Protein AF-A0AAV8SL98-F1 (afdb_monomer)

Sequence (170 aa):
MLESIFRNVILDTLKDGKTIPSEVMVKLIQEGMESSGSSRFLIEGFPRSEDNRKTFEQIVKKEVDMVLLFDCPEEEMIRRVQFSDEGGISEHTDSIKKRINVFKITSAPIIDYYTKKGILHKINVRINEDEDGSIRTSSPSFYLLQGNYEKLTVPVKGHEQYDITIHVVP

Foldseek 3Di:
DVCVVCLVVVVVCVVVVHDRQLLSVLVVVLCVVVVLPFPWKKKKQPDQAPNNVVNNCVPVVDDQQAKEWADEDPVVLLVLVQPDPPDDPDPCNVVSVVVVVSSCVRCVVVQVVVVVVVRYDYDYDDDPCDPVNDDDDHDTMMMRGGDDFAWDWPDPPPCRVPIIIMTGDD

InterPro domains:
  IPR000850 Adenylate kinase/UMP-CMP kinase [PR00094] (41-57)
  IPR000850 Adenylate kinase/UMP-CMP kinase [PR00094] (88-103)
  IPR000850 Adenylate kinase/UMP-CMP kinase [PR00094] (105-119)
  IPR000850 Adenylate kinase/UMP-CMP kinase [PTHR23359] (10-130)
  IPR027417 P-loop containing nucleoside triphosphate hydrolase [G3DSA:3.40.50.300] (3-132)
  IPR027417 P-loop containing nucleoside triphosphate hydrolase [SSF52540] (9-130)

pLDDT: mean 70.41, std 18.68, range [34.28, 97.12]

Radius of gyration: 16.89 Å; Cα contacts (8 Å, |Δi|>4): 214; chains: 1; bounding box: 39×34×47 Å

Structure (mmCIF, N/CA/C/O backbone):
data_AF-A0AAV8SL98-F1
#
_entry.id   AF-A0AAV8SL98-F1
#
loop_
_atom_site.group_PDB
_atom_site.id
_atom_site.type_symbol
_atom_site.label_atom_id
_atom_site.label_alt_id
_atom_site.label_comp_id
_atom_site.label_asym_id
_atom_site.label_entity_id
_atom_site.label_seq_id
_atom_site.pdbx_PDB_ins_code
_atom_site.Cartn_x
_atom_site.Cartn_y
_atom_site.Cartn_z
_atom_site.occupancy
_atom_site.B_iso_or_equiv
_atom_site.auth_seq_id
_atom_site.auth_comp_id
_atom_site.auth_asym_id
_atom_site.auth_atom_id
_atom_site.pdbx_PDB_model_num
ATOM 1 N N . MET A 1 1 ? -1.812 17.166 13.539 1.00 62.28 1 MET A N 1
ATOM 2 C CA . MET A 1 1 ? -1.136 17.273 14.857 1.00 62.28 1 MET A CA 1
ATOM 3 C C . MET A 1 1 ? -0.088 16.167 15.011 1.00 62.28 1 MET A C 1
ATOM 5 O O . MET A 1 1 ? 0.901 16.417 15.690 1.00 62.28 1 MET A O 1
ATOM 9 N N . LEU A 1 2 ? -0.206 15.016 14.323 1.00 63.78 2 LEU A N 1
ATOM 10 C CA . LEU A 1 2 ? 0.870 14.011 14.244 1.00 63.78 2 LEU A CA 1
ATOM 11 C C . LEU A 1 2 ? 1.869 14.259 13.110 1.00 63.78 2 LEU A C 1
ATOM 13 O O . LEU A 1 2 ? 3.035 13.916 13.280 1.00 63.78 2 LEU A O 1
ATOM 17 N N . GLU A 1 3 ? 1.484 14.931 12.020 1.00 62.41 3 GLU A N 1
ATOM 18 C CA . GLU A 1 3 ? 2.450 15.352 10.987 1.00 62.41 3 GLU A CA 1
ATOM 19 C C . GLU A 1 3 ? 3.645 16.110 11.580 1.00 62.41 3 GLU A C 1
ATOM 21 O O . GLU A 1 3 ? 4.789 15.799 11.274 1.00 62.41 3 GLU A O 1
ATOM 26 N N . SER A 1 4 ? 3.398 17.057 12.492 1.00 66.75 4 SER A N 1
ATOM 27 C CA . SER A 1 4 ? 4.456 17.811 13.184 1.00 66.75 4 SER A CA 1
ATOM 28 C C . SER A 1 4 ? 5.301 16.925 14.112 1.00 66.75 4 SER A C 1
ATOM 30 O O . SER A 1 4 ? 6.515 17.101 14.199 1.00 66.75 4 SER A O 1
ATOM 32 N N . ILE A 1 5 ? 4.677 15.935 14.762 1.00 74.81 5 ILE A N 1
ATOM 33 C CA . ILE A 1 5 ? 5.341 14.992 15.678 1.00 74.81 5 ILE A CA 1
ATOM 34 C C . ILE A 1 5 ? 6.270 14.053 14.899 1.00 74.81 5 ILE A C 1
ATOM 36 O O . ILE A 1 5 ? 7.422 13.856 15.282 1.00 74.81 5 ILE A O 1
ATOM 40 N N . PHE A 1 6 ? 5.796 13.501 13.780 1.00 78.38 6 PHE A N 1
ATOM 41 C CA . PHE A 1 6 ? 6.571 12.581 12.953 1.00 78.38 6 PHE A CA 1
ATOM 42 C C . PHE A 1 6 ? 7.477 13.276 11.946 1.00 78.38 6 PHE A C 1
ATOM 44 O O . PHE A 1 6 ? 8.373 12.628 11.412 1.00 78.38 6 PHE A O 1
ATOM 51 N N . ARG A 1 7 ? 7.323 14.587 11.730 1.00 75.56 7 ARG A N 1
ATOM 52 C CA . ARG A 1 7 ? 8.146 15.368 10.801 1.00 75.56 7 ARG A CA 1
ATOM 53 C C . ARG A 1 7 ? 9.636 15.123 10.998 1.00 75.56 7 ARG A C 1
ATOM 55 O O . ARG A 1 7 ? 10.333 14.873 10.025 1.00 75.56 7 ARG A O 1
ATOM 62 N N . ASN A 1 8 ? 10.122 15.179 12.237 1.00 74.12 8 ASN A N 1
ATOM 63 C CA . ASN A 1 8 ? 11.548 14.986 12.507 1.00 74.12 8 ASN A CA 1
ATOM 64 C C . ASN A 1 8 ? 11.978 13.545 12.218 1.00 74.12 8 ASN A C 1
ATOM 66 O O . ASN A 1 8 ? 12.977 13.342 11.544 1.00 74.12 8 ASN A O 1
ATOM 70 N N . VAL A 1 9 ? 11.169 12.555 12.610 1.00 79.50 9 VAL A N 1
ATOM 71 C CA . VAL A 1 9 ? 11.439 11.140 12.310 1.00 79.50 9 VAL A CA 1
ATOM 72 C C . VAL A 1 9 ? 11.513 10.906 10.801 1.00 79.50 9 VAL A C 1
ATOM 74 O O . VAL A 1 9 ? 12.448 10.266 10.330 1.00 79.50 9 VAL A O 1
ATOM 77 N N . ILE A 1 10 ? 10.566 11.450 10.037 1.00 77.50 10 ILE A N 1
ATOM 78 C CA . ILE A 1 10 ? 10.526 11.338 8.575 1.00 77.50 10 ILE A CA 1
ATOM 79 C C . ILE A 1 10 ? 11.764 12.004 7.970 1.00 77.50 10 ILE A C 1
ATOM 81 O O . ILE A 1 10 ? 12.501 11.359 7.231 1.00 77.50 10 ILE A O 1
ATOM 85 N N . LEU A 1 11 ? 12.032 13.265 8.319 1.00 74.25 11 LEU A N 1
ATOM 86 C CA . LEU A 1 11 ? 13.156 14.019 7.763 1.00 74.25 11 LEU A CA 1
ATOM 87 C C . LEU A 1 11 ? 14.511 13.396 8.108 1.00 74.25 11 LEU A C 1
ATOM 89 O O . LEU A 1 11 ? 15.375 13.334 7.240 1.00 74.25 11 LEU A O 1
ATOM 93 N N . ASP A 1 12 ? 14.706 12.923 9.336 1.00 80.25 12 ASP A N 1
ATOM 94 C CA . ASP A 1 12 ? 15.971 12.319 9.762 1.00 80.25 12 ASP A CA 1
ATOM 95 C C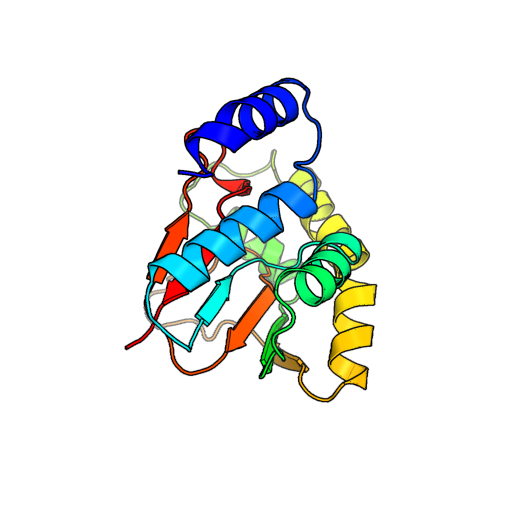 . ASP A 1 12 ? 16.183 10.955 9.096 1.00 80.25 12 ASP A C 1
ATOM 97 O O . ASP A 1 12 ? 17.266 10.667 8.593 1.00 80.25 12 ASP A O 1
ATOM 101 N N . THR A 1 13 ? 15.124 10.151 8.980 1.00 76.38 13 THR A N 1
ATOM 102 C CA . THR A 1 13 ? 15.181 8.868 8.267 1.00 76.38 13 THR A CA 1
ATOM 103 C C . THR A 1 13 ? 15.515 9.068 6.785 1.00 76.38 13 THR A C 1
ATOM 105 O O . THR A 1 13 ? 16.330 8.333 6.230 1.00 76.38 13 THR A O 1
ATOM 108 N N . LEU A 1 14 ? 14.937 10.094 6.153 1.00 74.56 14 LEU A N 1
A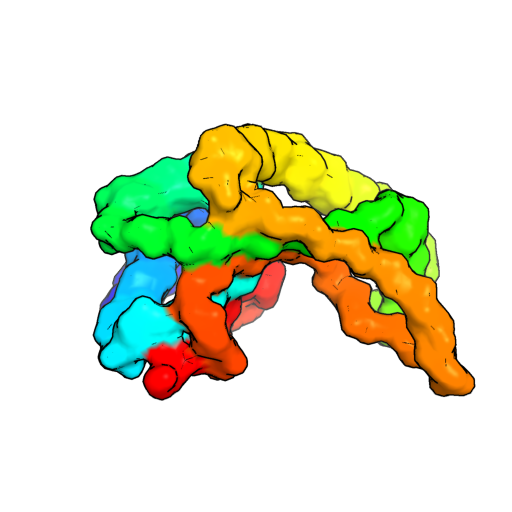TOM 109 C CA . LEU A 1 14 ? 15.188 10.423 4.750 1.00 74.56 14 LEU A CA 1
ATOM 110 C C . LEU A 1 14 ? 16.600 10.974 4.517 1.00 74.56 14 LEU A C 1
ATOM 112 O O . LEU A 1 14 ? 17.244 10.570 3.550 1.00 74.56 14 LEU A O 1
ATOM 116 N N . LYS A 1 15 ? 17.109 11.837 5.409 1.00 73.44 15 LYS A N 1
ATOM 117 C CA . LYS A 1 15 ? 18.505 12.318 5.371 1.00 73.44 15 LYS A CA 1
ATOM 118 C C . LYS A 1 15 ? 19.508 11.174 5.476 1.00 73.44 15 LYS A C 1
ATOM 120 O O . LYS A 1 15 ? 20.510 11.177 4.769 1.00 73.44 15 LYS A O 1
ATOM 125 N N . ASP A 1 16 ? 19.211 10.191 6.319 1.00 76.69 16 ASP A N 1
ATOM 126 C CA . ASP A 1 16 ? 20.058 9.018 6.530 1.00 76.69 16 ASP A CA 1
ATOM 127 C C . ASP A 1 16 ? 19.949 7.976 5.399 1.00 76.69 16 ASP A C 1
ATOM 129 O O . ASP A 1 16 ? 20.589 6.924 5.468 1.00 76.69 16 ASP A O 1
ATOM 133 N N . GLY A 1 17 ? 19.109 8.210 4.381 1.00 71.44 17 GLY A N 1
ATOM 134 C CA . GLY A 1 17 ? 18.831 7.236 3.320 1.00 71.44 17 GLY A CA 1
ATOM 135 C C . GLY A 1 17 ? 18.134 5.966 3.823 1.00 71.44 17 GLY A C 1
ATOM 136 O O . GLY A 1 17 ? 18.178 4.925 3.166 1.00 71.44 17 GLY A O 1
ATOM 137 N N . LYS A 1 18 ? 17.514 6.028 5.005 1.00 74.38 18 LYS A N 1
ATOM 138 C CA . LYS A 1 18 ? 16.788 4.925 5.636 1.00 74.38 18 LYS A CA 1
ATOM 139 C C . LYS A 1 18 ? 15.332 4.909 5.161 1.00 74.38 18 LYS A C 1
ATOM 141 O O . LYS A 1 18 ? 14.812 5.868 4.596 1.00 74.38 18 LYS A O 1
ATOM 146 N N . THR A 1 19 ? 14.656 3.787 5.388 1.00 75.56 19 THR A N 1
ATOM 147 C CA . THR A 1 19 ? 13.226 3.637 5.075 1.00 75.56 19 THR A CA 1
ATOM 148 C C . THR A 1 19 ? 12.374 4.132 6.239 1.00 75.56 19 THR A C 1
ATOM 150 O O . THR A 1 19 ? 12.662 3.796 7.387 1.00 75.56 19 THR A O 1
ATOM 153 N N . ILE A 1 20 ? 11.317 4.899 5.948 1.00 82.25 20 ILE A N 1
ATOM 154 C CA . ILE A 1 20 ? 10.362 5.372 6.961 1.00 82.25 20 ILE A CA 1
ATOM 155 C C . ILE A 1 20 ? 9.719 4.156 7.658 1.00 82.25 20 ILE A C 1
ATOM 157 O O . ILE A 1 20 ? 9.213 3.272 6.959 1.00 82.25 20 ILE A O 1
ATOM 161 N N . PRO A 1 21 ? 9.712 4.086 9.005 1.00 88.19 21 PRO A N 1
ATOM 162 C CA . PRO A 1 21 ? 9.093 2.975 9.724 1.00 88.19 21 PRO A CA 1
ATOM 163 C C . PRO A 1 21 ? 7.604 2.812 9.388 1.00 88.19 21 PRO A C 1
ATOM 165 O O . PRO A 1 21 ? 6.866 3.798 9.324 1.00 88.19 21 PRO A O 1
ATOM 168 N N . SER A 1 22 ? 7.139 1.565 9.248 1.00 88.75 22 SER A N 1
ATOM 169 C CA . SER A 1 22 ? 5.739 1.251 8.912 1.00 88.75 22 SER A CA 1
ATOM 170 C C . SER A 1 22 ? 4.740 1.882 9.879 1.00 88.75 22 SER A C 1
ATOM 172 O O . SER A 1 22 ? 3.721 2.411 9.448 1.00 88.75 22 SER A O 1
ATOM 174 N N . GLU A 1 23 ? 5.045 1.879 11.179 1.00 90.31 23 GLU A N 1
ATOM 175 C CA . GLU A 1 23 ? 4.181 2.462 12.209 1.00 90.31 23 GLU A CA 1
ATOM 176 C C . GLU A 1 23 ? 3.952 3.963 11.995 1.00 90.31 23 GLU A C 1
ATOM 178 O O . GLU A 1 23 ? 2.833 4.440 12.166 1.00 90.31 23 GLU A O 1
ATOM 183 N N . VAL A 1 24 ? 4.988 4.698 11.576 1.00 87.19 24 VAL A N 1
ATOM 184 C CA . VAL A 1 24 ? 4.876 6.130 11.272 1.00 87.19 24 VAL A CA 1
ATOM 185 C C . VAL A 1 24 ? 3.945 6.333 10.079 1.00 87.19 24 VAL A C 1
ATOM 187 O O . VAL A 1 24 ? 2.988 7.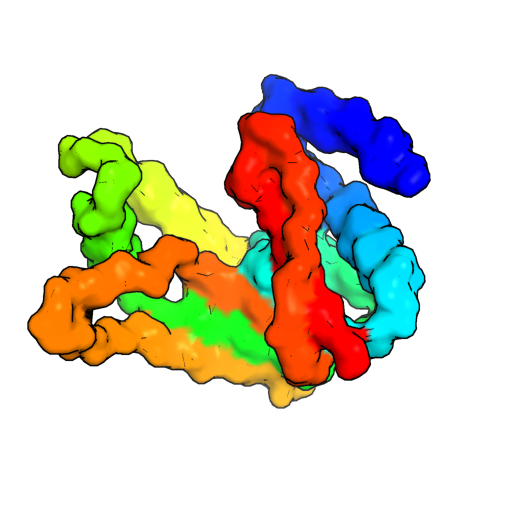095 10.182 1.00 87.19 24 VAL A O 1
ATOM 190 N N . MET A 1 25 ? 4.168 5.603 8.981 1.00 83.12 25 MET A N 1
ATOM 191 C CA . MET A 1 25 ? 3.340 5.707 7.771 1.00 83.12 25 MET A CA 1
ATOM 192 C C . MET A 1 25 ? 1.872 5.365 8.047 1.00 83.12 25 MET A C 1
ATOM 194 O O . MET A 1 25 ? 0.974 6.098 7.645 1.00 83.12 25 MET A O 1
ATOM 198 N N . VAL A 1 26 ? 1.617 4.280 8.780 1.00 89.50 26 VAL A N 1
ATOM 199 C CA . VAL A 1 26 ? 0.256 3.831 9.097 1.00 89.50 26 VAL A CA 1
ATOM 200 C C . VAL A 1 26 ? -0.459 4.799 10.038 1.00 89.50 26 VAL A C 1
ATOM 202 O O . VAL A 1 26 ? -1.644 5.049 9.844 1.00 89.50 26 VAL A O 1
ATOM 205 N N . LYS A 1 27 ? 0.236 5.389 11.018 1.00 88.00 27 LYS A N 1
ATOM 206 C CA . LYS A 1 27 ? -0.359 6.410 11.897 1.00 88.00 27 LYS A CA 1
ATOM 207 C C . LYS A 1 27 ? -0.738 7.683 11.142 1.00 88.00 27 LYS A C 1
ATOM 209 O O . LYS A 1 27 ? -1.769 8.269 11.452 1.00 88.00 27 LYS A O 1
ATOM 214 N N . LEU A 1 28 ? 0.052 8.089 10.146 1.00 84.56 28 LEU A N 1
ATOM 215 C CA . LEU A 1 28 ? -0.308 9.210 9.268 1.00 84.56 28 LEU A CA 1
ATOM 216 C C . LEU A 1 28 ? -1.543 8.881 8.425 1.00 84.56 28 LEU A C 1
ATOM 218 O O . LEU A 1 28 ? -2.448 9.704 8.321 1.00 84.56 28 LEU A O 1
ATOM 222 N N . ILE A 1 29 ? -1.611 7.660 7.881 1.00 85.00 29 ILE A N 1
ATOM 223 C CA . ILE A 1 29 ? -2.804 7.190 7.170 1.00 85.00 29 ILE A CA 1
ATOM 224 C C . ILE A 1 29 ? -4.027 7.219 8.090 1.00 85.00 29 ILE A C 1
ATOM 226 O O . ILE A 1 29 ? -5.065 7.750 7.707 1.00 85.00 29 ILE A O 1
ATOM 230 N N . GLN A 1 30 ? -3.899 6.697 9.310 1.00 87.81 30 GLN A N 1
ATOM 231 C CA . GLN A 1 30 ? -4.975 6.691 10.293 1.00 87.81 30 GLN A CA 1
ATOM 232 C C . GLN A 1 30 ? -5.448 8.112 10.643 1.00 87.81 30 GLN A C 1
ATOM 234 O O . GLN A 1 30 ? -6.652 8.352 10.619 1.00 87.81 30 GLN A O 1
ATOM 239 N N . GLU A 1 31 ? -4.536 9.059 10.907 1.00 85.31 31 GLU A N 1
ATOM 240 C CA . GLU A 1 31 ? -4.898 10.466 11.166 1.00 85.31 31 GLU A CA 1
ATOM 241 C C . GLU A 1 31 ? -5.642 11.070 9.963 1.00 85.31 31 GLU A C 1
ATOM 243 O O . GLU A 1 31 ? -6.661 11.741 10.136 1.00 85.31 31 GLU A O 1
ATOM 248 N N . GLY A 1 32 ? -5.184 10.793 8.736 1.00 81.44 32 GLY A N 1
ATOM 249 C CA . GLY A 1 32 ? -5.861 11.216 7.508 1.00 81.44 32 GLY A CA 1
ATOM 250 C C . GLY A 1 32 ? -7.275 10.640 7.385 1.00 81.44 32 GLY A C 1
ATOM 251 O O . GLY A 1 32 ? -8.217 11.360 7.060 1.00 81.44 32 GLY A O 1
ATOM 252 N N . MET A 1 33 ? -7.451 9.359 7.719 1.00 83.44 33 MET A N 1
ATOM 253 C CA . MET A 1 33 ? -8.766 8.718 7.725 1.00 83.44 33 MET A CA 1
ATOM 254 C C . MET A 1 33 ? -9.695 9.339 8.778 1.00 83.44 33 MET A C 1
ATOM 256 O O . MET A 1 33 ? -10.831 9.690 8.471 1.00 83.44 33 MET A O 1
ATOM 260 N N . GLU A 1 34 ? -9.221 9.506 10.012 1.00 85.00 34 GLU A N 1
ATOM 261 C CA . GLU A 1 34 ? -10.013 10.023 11.136 1.00 85.00 34 GLU A CA 1
ATOM 262 C C . GLU A 1 34 ? -10.388 11.501 10.964 1.00 85.00 34 GLU A C 1
ATOM 264 O O . GLU A 1 34 ? -11.529 11.883 11.224 1.00 85.00 34 GLU A O 1
ATOM 269 N N . SER A 1 35 ? -9.458 12.328 10.480 1.00 82.38 35 SER A N 1
ATOM 270 C CA . SER A 1 35 ? -9.685 13.765 10.267 1.00 82.38 35 SER A CA 1
ATOM 271 C C . SER A 1 35 ? -10.649 14.068 9.122 1.00 82.38 35 SER A C 1
ATOM 273 O O . SER A 1 35 ? -11.281 15.124 9.120 1.00 82.38 35 SER A O 1
ATOM 275 N N . SER A 1 36 ? -10.797 13.144 8.173 1.00 79.12 36 SER A N 1
ATOM 276 C CA . SER A 1 36 ? -11.688 13.320 7.028 1.00 79.12 36 SER A CA 1
ATOM 277 C C . SER A 1 36 ? -13.181 13.280 7.378 1.00 79.12 36 SER A C 1
ATOM 279 O O . SER A 1 36 ? -14.002 13.777 6.611 1.00 79.12 36 SER A O 1
ATOM 281 N N . GLY A 1 37 ? -13.552 12.637 8.492 1.00 77.62 37 GLY A N 1
ATOM 282 C CA . GLY A 1 37 ? -14.950 12.341 8.826 1.00 77.62 37 GLY A CA 1
ATOM 283 C C . GLY A 1 37 ? -15.639 11.326 7.899 1.00 77.62 37 GLY A C 1
ATOM 284 O O . GLY A 1 37 ? -16.810 11.017 8.114 1.00 77.62 37 GLY A O 1
ATOM 285 N N . SER A 1 38 ? -14.940 10.786 6.895 1.00 79.44 38 SER A N 1
ATOM 286 C CA . SER A 1 38 ? -15.477 9.789 5.969 1.00 79.44 38 SER A CA 1
ATOM 287 C C . SER A 1 38 ? -15.351 8.362 6.513 1.00 79.44 38 SER A C 1
ATOM 289 O O . SER A 1 38 ? -14.558 8.048 7.403 1.00 79.44 38 SER A O 1
ATOM 291 N N . SER A 1 39 ? -16.150 7.464 5.943 1.00 78.69 39 SER A N 1
ATOM 292 C CA . SER A 1 39 ? -16.045 6.016 6.139 1.00 78.69 39 SER A CA 1
ATOM 293 C C . SER A 1 39 ? -15.376 5.294 4.963 1.00 78.69 39 SER A C 1
ATOM 295 O O . SER A 1 39 ? -15.160 4.087 5.055 1.00 78.69 39 SER A O 1
ATOM 297 N N . ARG A 1 40 ? -15.045 6.006 3.874 1.00 76.88 40 ARG A N 1
ATOM 298 C CA . ARG A 1 40 ? -14.602 5.442 2.590 1.00 76.88 40 ARG A CA 1
ATOM 299 C C . ARG A 1 40 ? -13.285 6.064 2.145 1.00 76.88 40 ARG A C 1
ATOM 301 O O . ARG A 1 40 ? -13.152 7.287 2.106 1.00 76.88 40 ARG A O 1
ATOM 308 N N . PHE A 1 41 ? -12.329 5.207 1.794 1.00 80.31 41 PHE A N 1
ATOM 309 C CA . PHE A 1 41 ? -10.954 5.597 1.509 1.00 80.31 41 PHE A CA 1
ATOM 310 C C . PHE A 1 41 ? -10.360 4.793 0.359 1.00 80.31 41 PHE A C 1
ATOM 312 O O . PHE A 1 41 ? -10.549 3.582 0.273 1.00 80.31 41 PHE A O 1
ATOM 319 N N . LEU A 1 42 ? -9.572 5.444 -0.487 1.00 79.50 42 LEU A N 1
ATOM 320 C CA . LEU A 1 42 ? -8.639 4.766 -1.381 1.00 79.50 42 LEU A CA 1
ATOM 321 C C . LEU A 1 42 ? -7.219 5.148 -1.002 1.00 79.50 42 LEU A C 1
ATOM 323 O O . LEU A 1 42 ? -6.878 6.320 -1.003 1.00 79.50 42 LEU A O 1
ATOM 327 N N . ILE A 1 43 ? -6.381 4.173 -0.681 1.00 82.81 43 ILE A N 1
ATOM 328 C CA . ILE A 1 43 ? -4.988 4.430 -0.318 1.00 82.81 43 ILE A CA 1
ATOM 329 C C . ILE A 1 43 ? -4.125 3.980 -1.492 1.00 82.81 43 ILE A C 1
ATOM 331 O O . ILE A 1 43 ? -3.957 2.785 -1.744 1.00 82.81 43 ILE A O 1
ATOM 335 N N . GLU A 1 44 ? -3.621 4.952 -2.245 1.00 79.12 44 GLU A N 1
ATOM 336 C CA . GLU A 1 44 ? -2.773 4.728 -3.411 1.00 79.12 44 GLU A CA 1
ATOM 337 C C . GLU A 1 44 ? -1.328 4.448 -2.989 1.00 79.12 44 GLU A C 1
ATOM 339 O O . GLU A 1 44 ? -0.756 5.077 -2.096 1.00 79.12 44 GLU A O 1
ATOM 344 N N . GLY A 1 45 ? -0.717 3.484 -3.670 1.00 76.56 45 GLY A N 1
ATOM 345 C CA . GLY A 1 45 ? 0.668 3.096 -3.482 1.00 76.56 45 GLY A CA 1
ATOM 346 C C . GLY A 1 45 ? 0.945 2.433 -2.136 1.00 76.56 45 GLY A C 1
ATOM 347 O O . GLY A 1 45 ? 2.112 2.363 -1.762 1.00 76.56 45 GLY A O 1
ATOM 348 N N . PHE A 1 46 ? -0.068 1.964 -1.403 1.00 84.38 46 PHE A N 1
ATOM 349 C CA . PHE A 1 46 ? 0.074 1.292 -0.110 1.00 84.38 46 PHE A CA 1
ATOM 350 C C . PHE A 1 46 ? -0.745 -0.011 -0.103 1.00 84.38 46 PHE A C 1
ATOM 352 O O . PHE A 1 46 ? -1.820 -0.036 -0.696 1.00 84.38 46 PHE A O 1
ATOM 359 N N . PRO A 1 47 ? -0.282 -1.096 0.550 1.00 89.19 47 PRO A N 1
ATOM 360 C CA . PRO A 1 47 ? 0.999 -1.241 1.243 1.00 89.19 47 PRO A CA 1
ATOM 361 C C . PRO A 1 47 ? 2.158 -1.505 0.267 1.00 89.19 47 PRO A C 1
ATOM 363 O O . PRO A 1 47 ? 1.962 -2.119 -0.777 1.00 89.19 47 PRO A O 1
ATOM 366 N N . ARG A 1 48 ? 3.382 -1.068 0.614 1.00 83.81 48 ARG A N 1
ATOM 367 C CA . ARG A 1 48 ? 4.595 -1.280 -0.217 1.00 83.81 48 ARG A CA 1
ATOM 368 C C . ARG A 1 48 ? 5.451 -2.469 0.230 1.00 83.81 48 ARG A C 1
ATOM 370 O O . ARG A 1 48 ? 6.395 -2.850 -0.462 1.00 83.81 48 ARG A O 1
ATOM 377 N N . SER A 1 49 ? 5.139 -3.040 1.390 1.00 88.00 49 SER A N 1
ATOM 378 C CA . SER A 1 49 ? 5.812 -4.198 1.980 1.00 88.00 49 SER A CA 1
ATOM 379 C C . SER A 1 49 ? 4.843 -5.013 2.843 1.00 88.00 49 SER A C 1
ATOM 381 O O . SER A 1 49 ? 3.789 -4.527 3.257 1.00 88.00 49 SER A O 1
ATOM 383 N N . GLU A 1 50 ? 5.208 -6.254 3.155 1.00 92.31 50 GLU A N 1
ATOM 384 C CA . GLU A 1 50 ? 4.412 -7.089 4.065 1.00 92.31 50 GLU A CA 1
ATOM 385 C C . GLU A 1 50 ? 4.329 -6.498 5.482 1.00 92.31 50 GLU A C 1
ATOM 387 O O . GLU A 1 50 ? 3.314 -6.645 6.161 1.00 92.31 50 GLU A O 1
ATOM 392 N N . ASP A 1 51 ? 5.371 -5.790 5.921 1.00 92.69 51 ASP A N 1
ATOM 393 C CA . ASP A 1 51 ? 5.371 -5.099 7.211 1.00 92.69 51 ASP A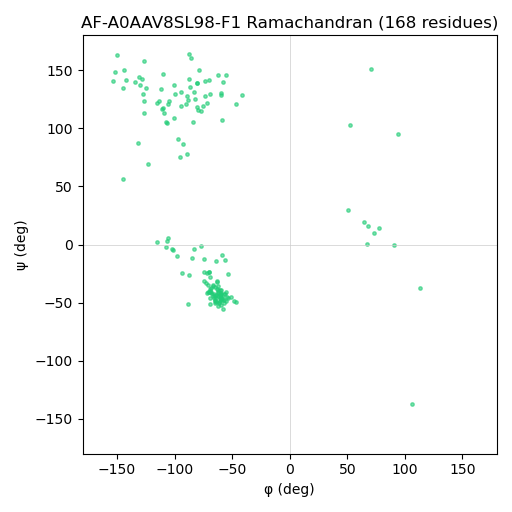 CA 1
ATOM 394 C C . ASP A 1 51 ? 4.342 -3.960 7.223 1.00 92.69 51 ASP A C 1
ATOM 396 O O . ASP A 1 51 ? 3.499 -3.905 8.113 1.00 92.69 51 ASP A O 1
ATOM 400 N N . ASN A 1 52 ? 4.299 -3.141 6.161 1.00 89.38 52 ASN A N 1
ATOM 401 C CA . ASN A 1 52 ? 3.258 -2.123 5.981 1.00 89.38 52 ASN A CA 1
ATOM 402 C C . ASN A 1 52 ? 1.849 -2.728 6.081 1.00 89.38 52 ASN A C 1
ATOM 404 O O . ASN A 1 52 ? 0.997 -2.182 6.780 1.00 89.38 52 ASN A O 1
ATOM 408 N N . ARG A 1 53 ? 1.610 -3.861 5.406 1.00 93.94 53 ARG A N 1
ATOM 409 C CA . ARG A 1 53 ? 0.314 -4.553 5.413 1.00 93.94 53 ARG A CA 1
ATOM 410 C C . ARG A 1 53 ? -0.072 -5.012 6.823 1.00 93.94 53 ARG A C 1
ATOM 412 O O . ARG A 1 53 ? -1.177 -4.720 7.276 1.00 93.94 53 ARG A O 1
ATOM 419 N N . LYS A 1 54 ? 0.836 -5.699 7.526 1.00 95.25 54 LYS A N 1
ATOM 420 C CA . LYS A 1 54 ? 0.610 -6.179 8.901 1.00 95.25 54 LYS A CA 1
ATOM 421 C C . LYS A 1 54 ? 0.342 -5.027 9.861 1.00 95.25 54 LYS A C 1
ATOM 423 O O . LYS A 1 54 ? -0.632 -5.077 10.607 1.00 95.25 54 LYS A O 1
ATOM 428 N N . THR A 1 55 ? 1.180 -3.992 9.827 1.00 95.06 55 THR A N 1
ATOM 429 C CA . THR A 1 55 ? 1.033 -2.821 10.695 1.00 95.06 55 THR A CA 1
ATOM 430 C C . THR A 1 55 ? -0.280 -2.090 10.423 1.00 95.06 55 THR A C 1
ATOM 432 O O . THR A 1 55 ? -0.950 -1.679 11.366 1.00 95.06 55 THR A O 1
ATOM 435 N N . PHE A 1 56 ? -0.689 -1.975 9.156 1.00 93.50 56 PHE A N 1
ATOM 436 C CA . PHE A 1 56 ? -1.968 -1.373 8.786 1.00 93.50 56 PHE A CA 1
ATOM 437 C C . PHE A 1 56 ? -3.151 -2.118 9.401 1.00 93.50 56 PHE A C 1
ATOM 439 O O . PHE A 1 56 ? -3.946 -1.503 10.108 1.00 93.50 56 PHE A O 1
ATOM 446 N N . GLU A 1 57 ? -3.236 -3.439 9.226 1.00 92.62 57 GLU A N 1
ATOM 447 C CA . GLU A 1 57 ? -4.325 -4.229 9.820 1.00 92.62 57 GLU A CA 1
ATOM 448 C C . GLU A 1 57 ? -4.313 -4.175 11.359 1.00 92.62 57 GLU A C 1
ATOM 450 O O . GLU A 1 57 ? -5.370 -4.124 11.986 1.00 92.62 57 GLU A O 1
ATOM 455 N N . GLN A 1 58 ? -3.128 -4.132 11.977 1.00 95.25 58 GLN A N 1
ATOM 456 C CA . GLN A 1 58 ? -2.976 -4.057 13.434 1.00 95.25 58 GLN A CA 1
ATOM 457 C C . GLN A 1 58 ? -3.409 -2.714 14.035 1.00 95.25 58 GLN A C 1
ATOM 459 O O . GLN A 1 58 ? -3.999 -2.701 15.118 1.00 95.25 58 GLN A O 1
ATOM 464 N N . ILE A 1 59 ? -3.081 -1.599 13.377 1.00 92.69 59 ILE A N 1
ATOM 465 C CA . ILE A 1 59 ? -3.340 -0.246 13.888 1.00 92.69 59 ILE A CA 1
ATOM 466 C C . ILE A 1 59 ? -4.728 0.232 13.472 1.00 92.69 59 ILE A C 1
ATOM 468 O O . ILE A 1 59 ? -5.506 0.646 14.328 1.00 92.69 59 ILE A O 1
ATOM 472 N N . VAL A 1 60 ? -5.050 0.146 12.178 1.00 90.19 60 VAL A N 1
ATOM 473 C CA . VAL A 1 60 ? -6.304 0.683 11.632 1.00 90.19 60 VAL A CA 1
ATOM 474 C C . VAL A 1 60 ? -7.492 -0.178 12.052 1.00 90.19 60 VAL A C 1
ATOM 476 O O . VAL A 1 60 ? -8.570 0.360 12.286 1.00 90.19 60 VAL A O 1
ATOM 479 N N . LYS A 1 61 ? -7.301 -1.501 12.192 1.00 90.06 61 LYS A N 1
ATOM 480 C CA . LYS A 1 61 ? -8.323 -2.461 12.657 1.00 90.06 61 LYS A CA 1
ATOM 481 C C . LYS A 1 61 ? -9.667 -2.353 11.921 1.00 90.06 61 LYS A C 1
ATOM 483 O O . LYS A 1 61 ? -10.718 -2.639 12.492 1.00 90.06 61 LYS A O 1
ATOM 488 N N . LYS A 1 62 ? -9.631 -1.940 10.655 1.00 84.88 62 LYS A N 1
ATOM 489 C CA . LYS A 1 62 ? -10.776 -1.934 9.742 1.00 84.88 62 LYS A CA 1
ATOM 490 C C . LYS A 1 62 ? -10.557 -2.992 8.673 1.00 84.88 62 LYS A C 1
ATOM 492 O O . LYS A 1 62 ? -9.420 -3.250 8.274 1.00 84.88 62 LYS A O 1
ATOM 497 N N . GLU A 1 63 ? -11.643 -3.606 8.224 1.00 86.25 63 GLU A N 1
ATOM 498 C CA . GLU A 1 63 ? -11.585 -4.513 7.085 1.00 86.25 63 GLU A CA 1
ATOM 499 C C . GLU A 1 63 ? -11.318 -3.727 5.798 1.00 86.25 63 GLU A C 1
ATOM 501 O O . GLU A 1 63 ? -11.805 -2.611 5.617 1.00 86.25 63 GLU A O 1
ATOM 506 N N . VAL A 1 64 ? -10.498 -4.316 4.930 1.00 88.88 64 VAL A N 1
ATOM 507 C CA . VAL A 1 64 ? -10.236 -3.817 3.580 1.00 88.88 64 VAL A CA 1
ATOM 508 C C . VAL A 1 64 ? -11.270 -4.454 2.663 1.00 88.88 64 VAL A C 1
ATOM 510 O O . VAL A 1 64 ? -11.307 -5.682 2.576 1.00 88.88 64 VAL A O 1
ATOM 513 N N . ASP A 1 65 ? -12.069 -3.636 1.981 1.00 85.88 65 ASP A N 1
ATOM 514 C CA . ASP A 1 65 ? -13.107 -4.130 1.069 1.00 85.88 65 ASP A CA 1
ATOM 515 C C . ASP A 1 65 ? -12.498 -4.711 -0.214 1.00 85.88 65 ASP A C 1
ATOM 517 O O . ASP A 1 65 ? -12.937 -5.750 -0.704 1.00 85.88 65 ASP A O 1
ATOM 521 N N . MET A 1 66 ? -11.485 -4.039 -0.772 1.00 85.12 66 MET A N 1
ATOM 522 C CA . MET A 1 66 ? -10.927 -4.378 -2.076 1.00 85.12 66 MET A CA 1
ATOM 523 C C . MET A 1 66 ? -9.450 -3.982 -2.201 1.00 85.12 66 MET A C 1
ATOM 525 O O . MET A 1 66 ? -8.991 -2.982 -1.652 1.00 85.12 66 MET A O 1
ATOM 529 N N . VAL A 1 67 ? -8.690 -4.755 -2.977 1.00 86.38 67 VAL A N 1
ATOM 530 C CA . VAL A 1 67 ? -7.316 -4.426 -3.379 1.00 86.38 67 VAL A CA 1
ATOM 531 C C . VAL A 1 67 ? -7.215 -4.499 -4.892 1.00 86.38 67 VAL A C 1
ATOM 533 O O . VAL A 1 67 ? -7.485 -5.548 -5.470 1.00 86.38 67 VAL A O 1
ATOM 536 N N . LEU A 1 68 ? -6.791 -3.419 -5.542 1.00 83.75 68 LEU A N 1
ATOM 537 C CA . LEU A 1 68 ? -6.478 -3.433 -6.965 1.00 83.75 68 LEU A CA 1
ATOM 538 C C . LEU A 1 68 ? -4.975 -3.555 -7.184 1.00 83.75 68 LEU A C 1
ATOM 540 O O . LEU A 1 68 ? -4.177 -2.780 -6.649 1.00 83.75 68 LEU A O 1
ATOM 544 N N . LEU A 1 69 ? -4.612 -4.512 -8.031 1.00 83.19 69 LEU A N 1
ATOM 545 C CA . LEU A 1 69 ? -3.278 -4.645 -8.592 1.00 83.19 69 LEU A CA 1
ATOM 546 C C . LEU A 1 69 ? -3.333 -4.290 -10.074 1.00 83.19 69 LEU A C 1
ATOM 548 O O . LEU A 1 69 ? -3.920 -5.029 -10.862 1.00 83.19 69 LEU A O 1
ATOM 552 N N . PHE A 1 70 ? -2.685 -3.195 -10.452 1.00 80.94 70 PHE A N 1
ATOM 553 C CA . PHE A 1 70 ? -2.515 -2.822 -11.851 1.00 80.94 70 PHE A CA 1
ATOM 554 C C . PHE A 1 70 ? -1.307 -3.575 -12.412 1.00 80.94 70 PHE A C 1
ATOM 556 O O . PHE A 1 70 ? -0.162 -3.271 -12.076 1.00 80.94 70 PHE A O 1
ATOM 563 N N . ASP A 1 71 ? -1.580 -4.592 -13.226 1.00 74.00 71 ASP A N 1
ATOM 564 C CA . ASP A 1 71 ? -0.573 -5.456 -13.834 1.00 74.00 71 ASP A CA 1
ATOM 565 C C . ASP A 1 71 ? -0.218 -4.954 -15.237 1.00 74.00 71 ASP A C 1
AT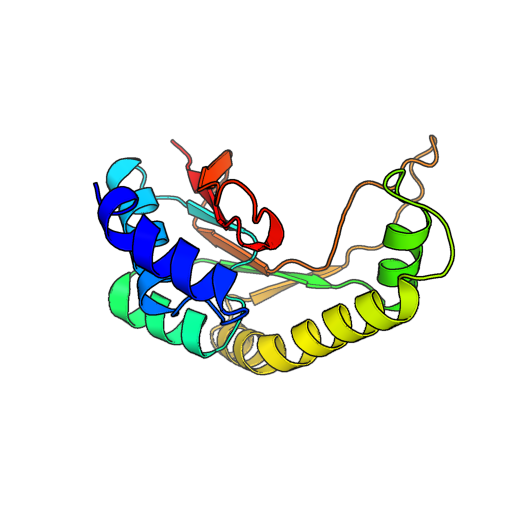OM 567 O O . ASP A 1 71 ? -1.091 -4.644 -16.054 1.00 74.00 71 ASP A O 1
ATOM 571 N N . CYS A 1 72 ? 1.079 -4.848 -15.508 1.00 74.19 72 CYS A N 1
ATOM 572 C CA . CYS A 1 72 ? 1.627 -4.313 -16.748 1.00 74.19 72 CYS A CA 1
ATOM 573 C C . CYS A 1 72 ? 2.914 -5.081 -17.094 1.00 74.19 72 CYS A C 1
ATOM 575 O O . CYS A 1 72 ? 3.742 -5.278 -16.199 1.00 74.19 72 CYS A O 1
ATOM 577 N N . PRO A 1 73 ? 3.115 -5.509 -18.356 1.00 78.81 73 PRO A N 1
ATOM 578 C CA . PRO A 1 73 ? 4.373 -6.120 -18.782 1.00 78.81 73 PRO A CA 1
ATOM 579 C C . PRO A 1 73 ? 5.582 -5.222 -18.490 1.00 78.81 73 PRO A C 1
ATOM 581 O O . PRO A 1 73 ? 5.498 -3.996 -18.562 1.00 78.81 73 PRO A O 1
ATOM 584 N N . GLU A 1 74 ? 6.727 -5.826 -18.167 1.00 77.88 74 GLU A N 1
ATOM 585 C CA . GLU A 1 74 ? 7.939 -5.081 -17.801 1.00 77.88 74 GLU A CA 1
ATOM 586 C C . GLU A 1 74 ? 8.454 -4.210 -18.943 1.00 77.88 74 GLU A C 1
ATOM 588 O O . GLU A 1 74 ? 8.849 -3.066 -18.723 1.00 77.88 74 GLU A O 1
ATOM 593 N N . GLU A 1 75 ? 8.371 -4.722 -20.163 1.00 76.94 75 GLU A N 1
ATOM 594 C CA . GLU A 1 75 ? 8.749 -4.025 -21.385 1.00 76.94 75 GLU A CA 1
ATOM 595 C C . GLU A 1 75 ? 7.918 -2.748 -21.565 1.00 76.94 75 GLU A C 1
ATOM 597 O O . GLU A 1 75 ? 8.463 -1.690 -21.874 1.00 76.94 75 GLU A O 1
ATOM 602 N N . GLU A 1 76 ? 6.615 -2.821 -21.281 1.00 74.62 76 GLU A N 1
ATOM 603 C CA . GLU A 1 76 ? 5.709 -1.673 -21.336 1.00 74.62 76 GLU A CA 1
ATOM 604 C C . GLU A 1 76 ? 6.005 -0.668 -20.220 1.00 74.62 76 GLU A C 1
ATOM 606 O O . GLU A 1 76 ? 6.016 0.537 -20.462 1.00 74.62 76 GLU A O 1
ATOM 611 N N . MET A 1 77 ? 6.305 -1.131 -19.003 1.00 72.75 77 MET A N 1
ATOM 612 C CA . MET A 1 77 ? 6.698 -0.245 -17.901 1.00 72.75 77 MET A CA 1
ATOM 613 C C . MET A 1 77 ? 7.976 0.536 -18.225 1.00 72.75 77 MET A C 1
ATOM 615 O O . MET A 1 77 ? 8.035 1.741 -17.984 1.00 72.75 77 MET A O 1
ATOM 619 N N . ILE A 1 78 ? 8.981 -0.134 -18.796 1.00 73.69 78 ILE A N 1
ATOM 620 C CA . ILE A 1 78 ? 10.232 0.502 -19.226 1.00 73.69 78 ILE A CA 1
ATOM 621 C C . ILE A 1 78 ? 9.951 1.502 -20.350 1.00 73.69 78 ILE A C 1
ATOM 623 O O . ILE A 1 78 ? 10.410 2.642 -20.271 1.00 73.69 78 ILE A O 1
ATOM 627 N N . ARG A 1 79 ? 9.153 1.107 -21.351 1.00 71.81 79 ARG A N 1
ATOM 628 C CA . ARG A 1 79 ? 8.746 1.975 -22.462 1.00 71.81 79 ARG A CA 1
ATOM 629 C C . ARG A 1 79 ? 8.086 3.258 -21.945 1.00 71.81 79 ARG A C 1
ATOM 631 O O . ARG A 1 79 ? 8.502 4.342 -22.329 1.00 71.81 79 ARG A O 1
ATOM 638 N N . ARG A 1 80 ? 7.124 3.168 -21.020 1.00 69.06 80 ARG A N 1
ATOM 639 C CA . ARG A 1 80 ? 6.419 4.346 -20.468 1.00 69.06 80 ARG A CA 1
ATOM 640 C C . ARG A 1 80 ? 7.359 5.379 -19.854 1.00 69.06 80 ARG A C 1
ATOM 642 O O . ARG A 1 80 ? 7.179 6.565 -20.091 1.00 69.06 80 ARG A O 1
ATOM 649 N N . VAL A 1 81 ? 8.362 4.936 -19.098 1.00 66.88 81 VAL A N 1
ATOM 650 C CA . VAL A 1 81 ? 9.326 5.850 -18.462 1.00 66.88 81 VAL A CA 1
ATOM 651 C C . VAL A 1 81 ? 10.313 6.428 -19.480 1.00 66.88 81 VAL A C 1
ATOM 653 O O . VAL A 1 81 ? 10.751 7.561 -19.336 1.00 66.88 81 VAL A O 1
ATOM 656 N N . GLN A 1 82 ? 10.654 5.680 -20.532 1.00 64.19 82 GLN A N 1
ATOM 657 C CA . GLN A 1 82 ? 11.524 6.180 -21.603 1.00 64.19 82 GLN A CA 1
ATOM 658 C C . GLN A 1 82 ? 10.866 7.269 -22.463 1.00 64.19 82 GLN A C 1
ATOM 660 O O . GLN A 1 82 ? 11.580 8.096 -23.025 1.00 64.19 82 GLN A O 1
ATOM 665 N N . PHE A 1 83 ? 9.534 7.252 -22.582 1.00 60.09 83 PHE A N 1
ATOM 666 C CA . PHE A 1 83 ? 8.759 8.174 -23.420 1.00 60.09 83 PHE A CA 1
ATOM 667 C C . PHE A 1 83 ? 7.991 9.248 -22.631 1.00 60.09 83 PHE A C 1
ATOM 669 O O . PHE A 1 83 ? 7.273 10.035 -23.239 1.00 60.09 83 PHE A O 1
ATOM 676 N N . SER A 1 84 ? 8.118 9.305 -21.302 1.00 58.41 84 SER A N 1
ATOM 677 C CA . SER A 1 84 ? 7.567 10.414 -20.519 1.00 58.41 84 SER A CA 1
ATOM 678 C C . SER A 1 84 ? 8.406 11.683 -20.701 1.00 58.41 84 SER A C 1
ATOM 680 O O . SER A 1 84 ? 9.633 11.606 -20.690 1.00 58.41 84 SER A O 1
ATOM 682 N N . ASP A 1 85 ? 7.754 12.848 -20.795 1.00 50.44 85 ASP A N 1
ATOM 683 C CA . ASP A 1 85 ? 8.384 14.173 -20.984 1.00 50.44 85 ASP A CA 1
ATOM 684 C C . ASP A 1 85 ? 9.382 14.574 -19.871 1.00 50.44 85 ASP A C 1
ATOM 686 O O . ASP A 1 85 ? 10.130 15.546 -19.999 1.00 50.44 85 ASP A O 1
ATOM 690 N N . GLU A 1 86 ? 9.447 13.806 -18.782 1.00 50.06 86 GLU A N 1
ATOM 691 C CA . GLU A 1 86 ? 10.410 13.955 -17.695 1.00 50.06 86 GLU A CA 1
ATOM 692 C C . GLU A 1 86 ? 11.690 13.135 -17.956 1.00 50.06 86 GLU A C 1
ATOM 694 O O . GLU A 1 86 ? 11.920 12.086 -17.363 1.00 50.06 86 GLU A O 1
ATOM 699 N N . GLY A 1 87 ? 12.563 13.658 -18.824 1.00 43.44 87 GLY A N 1
ATOM 700 C CA . GLY A 1 87 ? 14.005 13.390 -18.756 1.00 43.44 87 GLY A CA 1
ATOM 701 C C . GLY A 1 87 ? 14.561 12.245 -19.614 1.00 43.44 87 GLY A C 1
ATOM 702 O O . GLY A 1 87 ? 14.686 11.111 -19.170 1.00 43.44 87 GLY A O 1
ATOM 703 N N . GLY A 1 88 ? 15.054 12.615 -20.800 1.00 47.09 88 GLY A N 1
ATOM 704 C CA . GLY A 1 88 ? 16.382 12.225 -21.296 1.00 47.09 88 GLY A CA 1
ATOM 705 C C . GLY A 1 88 ? 16.763 10.737 -21.290 1.00 47.09 88 GLY A C 1
ATOM 706 O O . GLY A 1 88 ? 17.218 10.175 -20.299 1.00 47.09 88 GLY A O 1
ATOM 707 N N . ILE A 1 89 ? 16.703 10.151 -22.481 1.00 52.81 89 ILE A N 1
ATOM 708 C CA . ILE A 1 89 ? 17.143 8.808 -22.875 1.00 52.81 89 ILE A CA 1
ATOM 709 C C . ILE A 1 89 ? 18.505 8.395 -22.257 1.00 52.81 89 ILE A C 1
ATOM 711 O O . ILE A 1 89 ? 19.518 9.064 -22.449 1.00 52.81 89 ILE A O 1
ATOM 715 N N . SER A 1 90 ? 18.511 7.202 -21.638 1.00 50.34 90 SER A N 1
ATOM 716 C CA . SER A 1 90 ? 19.615 6.228 -21.432 1.00 50.34 90 SER A CA 1
ATOM 717 C C . SER A 1 90 ? 20.155 5.956 -20.015 1.00 50.34 90 SER A C 1
ATOM 719 O O . SER A 1 90 ? 20.379 4.782 -19.720 1.00 50.34 90 SER A O 1
ATOM 721 N N . GLU A 1 91 ? 20.277 6.919 -19.092 1.00 50.66 91 GLU A N 1
ATOM 722 C CA . GLU A 1 91 ? 20.926 6.650 -17.780 1.00 50.66 91 GLU A CA 1
ATOM 723 C C . GLU A 1 91 ? 20.011 6.022 -16.705 1.00 50.66 91 GLU A C 1
ATOM 725 O O . GLU A 1 91 ? 20.456 5.658 -15.616 1.00 50.66 91 GLU A O 1
ATOM 730 N N . HIS A 1 92 ? 18.719 5.843 -16.995 1.00 59.41 92 HIS A N 1
ATOM 731 C CA . HIS A 1 92 ? 17.725 5.422 -15.998 1.00 59.41 92 HIS A CA 1
ATOM 732 C C . HIS A 1 92 ? 17.222 3.978 -16.148 1.00 59.41 92 HIS A C 1
ATOM 734 O O . HIS A 1 92 ? 16.462 3.500 -15.310 1.00 59.41 92 HIS A O 1
ATOM 740 N N . THR A 1 93 ? 17.657 3.226 -17.165 1.00 67.38 93 THR A N 1
ATOM 741 C CA . THR A 1 93 ? 17.103 1.879 -17.418 1.00 67.38 93 THR A CA 1
ATOM 742 C C . THR A 1 93 ? 17.395 0.901 -16.275 1.00 67.38 93 THR A C 1
ATOM 744 O O . THR A 1 93 ? 16.502 0.171 -15.840 1.00 67.38 93 THR A O 1
ATOM 747 N N . ASP A 1 94 ? 18.617 0.905 -15.740 1.00 73.88 94 ASP A N 1
ATOM 748 C CA . ASP A 1 94 ? 19.001 -0.011 -14.660 1.00 73.88 94 ASP A CA 1
ATOM 749 C C . ASP A 1 94 ? 18.332 0.345 -13.328 1.00 73.88 94 ASP A C 1
ATOM 751 O O . ASP A 1 94 ? 17.934 -0.543 -12.568 1.00 73.88 94 ASP A O 1
ATOM 755 N N . SER A 1 95 ? 18.130 1.638 -13.053 1.00 70.94 95 SER A N 1
ATOM 756 C CA . SER A 1 95 ? 17.407 2.082 -11.859 1.00 70.94 95 SER A CA 1
ATOM 757 C C . SER A 1 95 ? 15.914 1.747 -11.946 1.00 70.94 95 SER A C 1
ATOM 759 O O . SER A 1 95 ? 15.341 1.291 -10.955 1.00 70.94 95 SER A O 1
ATOM 761 N N . ILE A 1 96 ? 15.294 1.867 -13.126 1.00 70.94 96 ILE A N 1
ATOM 762 C CA . ILE A 1 96 ? 13.901 1.460 -13.377 1.00 70.94 96 ILE A CA 1
ATOM 763 C C . ILE A 1 96 ? 13.738 -0.050 -13.198 1.00 70.94 96 ILE A C 1
ATOM 765 O O . ILE A 1 96 ? 12.875 -0.481 -12.435 1.00 70.94 96 ILE A O 1
ATOM 769 N N . LYS A 1 97 ? 14.600 -0.862 -13.821 1.00 78.88 97 LYS A N 1
ATOM 770 C CA . LYS A 1 97 ? 14.589 -2.325 -13.648 1.00 78.88 97 LYS A CA 1
ATOM 771 C C . LYS A 1 97 ? 14.741 -2.717 -12.183 1.00 78.88 97 LYS A C 1
ATOM 773 O O . LYS A 1 97 ? 14.011 -3.575 -11.688 1.00 78.88 97 LYS A O 1
ATOM 778 N N . LYS A 1 98 ? 15.636 -2.045 -11.450 1.00 80.12 98 LYS A N 1
ATOM 779 C CA . LYS A 1 98 ? 15.796 -2.255 -10.007 1.00 80.12 98 LYS A CA 1
ATOM 780 C C . LYS A 1 98 ? 14.511 -1.930 -9.245 1.00 80.12 98 LYS A C 1
ATOM 782 O O . LYS A 1 98 ? 14.118 -2.719 -8.392 1.00 80.12 98 LYS A O 1
ATOM 787 N N . ARG A 1 99 ? 13.831 -0.821 -9.560 1.00 75.62 99 ARG A N 1
ATOM 788 C CA . ARG A 1 99 ? 12.539 -0.457 -8.946 1.00 75.62 99 ARG A CA 1
ATOM 789 C C . ARG A 1 99 ? 11.448 -1.485 -9.249 1.00 75.62 99 ARG A C 1
ATOM 791 O O . ARG A 1 99 ? 10.754 -1.898 -8.324 1.00 75.62 99 ARG A O 1
ATOM 798 N N . ILE A 1 100 ? 11.340 -1.941 -10.497 1.00 78.75 100 ILE A N 1
ATOM 799 C CA . ILE A 1 100 ? 10.390 -2.988 -10.909 1.00 78.75 100 ILE A CA 1
ATOM 800 C C . ILE A 1 100 ? 10.665 -4.285 -10.142 1.00 78.75 100 ILE A C 1
ATOM 802 O O . ILE A 1 100 ? 9.744 -4.893 -9.600 1.00 78.75 100 ILE A O 1
ATOM 806 N N . ASN A 1 101 ? 11.931 -4.693 -10.040 1.00 83.75 101 ASN A N 1
ATOM 807 C CA . ASN A 1 101 ? 12.305 -5.899 -9.309 1.00 83.75 101 ASN A CA 1
ATOM 808 C C . ASN A 1 101 ? 12.005 -5.785 -7.806 1.00 83.75 101 ASN A C 1
ATOM 810 O O . ASN A 1 101 ? 11.438 -6.706 -7.222 1.00 83.75 101 ASN A O 1
ATOM 814 N N . VAL A 1 102 ? 12.329 -4.645 -7.184 1.00 83.25 102 VAL A N 1
ATOM 815 C CA . VAL A 1 102 ? 11.986 -4.380 -5.778 1.00 83.25 102 VAL A CA 1
ATOM 816 C C . VAL A 1 102 ? 10.478 -4.492 -5.577 1.00 83.25 102 VAL A C 1
ATOM 818 O O . VAL A 1 102 ? 10.059 -5.225 -4.689 1.00 83.25 102 VAL A O 1
ATOM 821 N N . PHE A 1 103 ? 9.673 -3.859 -6.436 1.00 82.19 103 PHE A N 1
ATOM 822 C CA . PHE A 1 103 ? 8.216 -3.968 -6.388 1.00 82.19 103 PHE A CA 1
ATOM 823 C C . PHE A 1 103 ? 7.750 -5.425 -6.488 1.00 82.19 103 PHE A C 1
ATOM 825 O O . PHE A 1 103 ? 6.994 -5.874 -5.630 1.00 82.19 103 PHE A O 1
ATOM 832 N N . LYS A 1 104 ? 8.229 -6.193 -7.477 1.00 84.19 104 LYS A N 1
ATOM 833 C CA . LYS A 1 104 ? 7.870 -7.614 -7.647 1.00 84.19 104 LYS A CA 1
ATOM 834 C C . LYS A 1 104 ? 8.150 -8.424 -6.377 1.00 84.19 104 LYS A C 1
ATOM 836 O O . LYS A 1 104 ? 7.296 -9.192 -5.939 1.00 84.19 104 LYS A O 1
ATOM 841 N N . ILE A 1 105 ? 9.318 -8.218 -5.766 1.00 86.94 105 ILE A N 1
ATOM 842 C CA . ILE A 1 105 ? 9.744 -8.935 -4.558 1.00 86.94 105 ILE A CA 1
ATOM 843 C C . ILE A 1 105 ? 8.906 -8.530 -3.343 1.00 86.94 105 ILE A C 1
ATOM 845 O O . ILE A 1 105 ? 8.384 -9.399 -2.645 1.00 86.94 105 ILE A O 1
ATOM 849 N N . THR A 1 106 ? 8.769 -7.230 -3.067 1.00 83.38 106 THR A N 1
ATOM 850 C CA . THR A 1 106 ? 8.092 -6.757 -1.848 1.00 83.38 106 THR A CA 1
ATOM 851 C C . THR A 1 106 ? 6.586 -6.971 -1.895 1.00 83.38 106 THR A C 1
ATOM 853 O O . THR A 1 106 ? 5.948 -7.096 -0.849 1.00 83.38 106 THR A O 1
ATOM 856 N N . SER A 1 107 ? 6.029 -7.057 -3.100 1.00 85.12 107 SER A N 1
ATOM 857 C CA . SER A 1 107 ? 4.593 -7.154 -3.323 1.00 85.12 107 SER A CA 1
ATOM 858 C C . SER A 1 107 ? 4.082 -8.582 -3.442 1.00 85.12 107 SER A C 1
ATOM 860 O O . SER A 1 107 ? 2.920 -8.829 -3.138 1.00 85.12 107 SER A O 1
ATOM 862 N N . ALA A 1 108 ? 4.929 -9.542 -3.825 1.00 90.38 108 ALA A N 1
ATOM 863 C CA . ALA A 1 108 ? 4.566 -10.957 -3.888 1.00 90.38 108 ALA A CA 1
ATOM 864 C C . ALA A 1 108 ? 3.826 -11.483 -2.632 1.00 90.38 108 ALA A C 1
ATOM 866 O O . ALA A 1 108 ? 2.753 -12.067 -2.801 1.00 90.38 108 ALA A O 1
ATOM 867 N N . PRO A 1 109 ? 4.303 -11.255 -1.386 1.00 94.19 109 PRO A N 1
ATOM 868 C CA . PRO A 1 109 ? 3.586 -11.716 -0.191 1.00 94.19 109 PRO A CA 1
ATOM 869 C C . PRO A 1 109 ? 2.238 -11.009 0.019 1.00 94.19 109 PRO A C 1
ATOM 871 O O . PRO A 1 109 ? 1.272 -11.637 0.447 1.00 94.19 109 PRO A O 1
ATOM 874 N N . ILE A 1 110 ? 2.149 -9.724 -0.334 1.00 92.88 110 ILE A N 1
ATOM 875 C CA . ILE A 1 110 ? 0.923 -8.922 -0.225 1.00 92.88 110 ILE A CA 1
ATOM 876 C C . ILE A 1 110 ? -0.134 -9.451 -1.202 1.00 92.88 110 ILE A C 1
ATOM 878 O O . ILE A 1 110 ? -1.299 -9.624 -0.839 1.00 92.88 110 ILE A O 1
ATOM 882 N N . ILE A 1 111 ? 0.288 -9.738 -2.439 1.00 89.94 111 ILE A N 1
ATOM 883 C CA . ILE A 1 111 ? -0.567 -10.300 -3.486 1.00 89.94 111 ILE A CA 1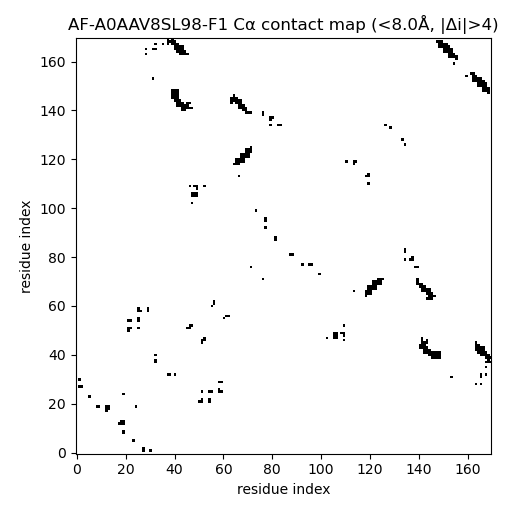
ATOM 884 C C . ILE A 1 111 ? -1.098 -11.661 -3.045 1.00 89.94 111 ILE A C 1
ATOM 886 O O . ILE A 1 111 ? -2.304 -11.886 -3.123 1.00 89.94 111 ILE A O 1
ATOM 890 N N . ASP A 1 112 ? -0.230 -12.557 -2.572 1.00 95.31 112 ASP A N 1
ATOM 891 C CA . ASP A 1 112 ? -0.631 -13.886 -2.098 1.00 95.31 112 ASP A CA 1
ATOM 892 C C . ASP A 1 112 ? -1.657 -13.792 -0.957 1.00 95.31 112 ASP A C 1
ATOM 894 O O . ASP A 1 112 ? -2.709 -14.432 -1.010 1.00 95.31 112 ASP A O 1
ATOM 898 N N . TYR A 1 113 ? -1.405 -12.923 0.025 1.00 96.12 113 TYR A N 1
ATOM 899 C CA . TYR A 1 113 ? -2.307 -12.700 1.152 1.00 96.12 113 TYR A CA 1
ATOM 900 C C . TYR A 1 113 ? -3.707 -12.247 0.706 1.00 96.12 113 TYR A C 1
ATOM 902 O O . TYR A 1 113 ? -4.706 -12.890 1.038 1.00 96.12 113 TYR A O 1
ATOM 910 N N . TYR A 1 114 ? -3.802 -11.167 -0.076 1.00 94.31 114 TYR A N 1
ATOM 911 C CA . TYR A 1 114 ? -5.104 -10.627 -0.483 1.00 94.31 114 TYR A CA 1
ATOM 912 C C . TYR A 1 114 ? -5.805 -11.474 -1.553 1.00 94.31 114 TYR A C 1
ATOM 914 O O . TYR A 1 114 ? -7.036 -11.475 -1.614 1.00 94.31 114 TYR A O 1
ATOM 922 N N . THR A 1 115 ? -5.053 -12.255 -2.337 1.00 93.25 115 THR A N 1
ATOM 923 C CA . THR A 1 115 ? -5.621 -13.278 -3.231 1.00 93.25 115 THR A CA 1
ATOM 924 C C . THR A 1 115 ? -6.310 -14.372 -2.419 1.00 93.25 115 THR A C 1
ATOM 926 O O . THR A 1 115 ? -7.461 -14.697 -2.692 1.00 93.25 115 THR A O 1
ATOM 929 N N . LYS A 1 116 ? -5.656 -14.898 -1.372 1.00 97.12 116 LYS A N 1
ATOM 930 C CA . LYS A 1 116 ? -6.247 -15.908 -0.472 1.00 97.12 116 LYS A CA 1
ATOM 931 C C . LYS A 1 116 ? -7.469 -15.389 0.281 1.00 97.12 116 LYS A C 1
ATOM 933 O O . LYS A 1 116 ? -8.387 -16.156 0.552 1.00 97.12 116 LYS A O 1
ATOM 938 N N . LYS A 1 117 ? -7.487 -14.093 0.598 1.00 94.56 117 LYS A N 1
ATOM 939 C CA . LYS A 1 117 ? -8.626 -13.410 1.230 1.00 94.56 117 LYS A CA 1
ATOM 940 C C . LYS A 1 117 ? -9.793 -13.159 0.259 1.00 94.56 117 LYS A C 1
ATOM 942 O O . LYS A 1 117 ? -10.881 -12.830 0.709 1.00 94.56 117 LYS A O 1
ATOM 947 N N . GLY A 1 118 ? -9.585 -13.327 -1.051 1.00 95.56 118 GLY A N 1
ATOM 948 C CA . GLY A 1 118 ? -10.631 -13.205 -2.072 1.00 95.56 118 GLY A CA 1
ATOM 949 C C . GLY A 1 118 ? -11.013 -11.769 -2.443 1.00 95.56 118 GLY A C 1
ATOM 950 O O . GLY A 1 118 ? -12.035 -11.578 -3.091 1.00 95.56 118 GLY A O 1
ATOM 951 N N . ILE A 1 119 ? -10.209 -10.776 -2.049 1.00 91.81 119 ILE A N 1
ATOM 952 C CA . ILE A 1 119 ? -10.502 -9.341 -2.247 1.00 91.81 119 ILE A CA 1
ATOM 953 C C . ILE A 1 119 ? -9.513 -8.639 -3.189 1.00 91.81 119 ILE A C 1
ATOM 955 O O . ILE A 1 119 ? -9.595 -7.428 -3.391 1.00 91.81 119 ILE A O 1
ATOM 959 N N . LEU A 1 120 ? -8.544 -9.374 -3.746 1.00 91.06 120 LEU A N 1
ATOM 960 C CA . LEU A 1 120 ? -7.596 -8.841 -4.723 1.00 91.06 120 LEU A CA 1
ATOM 961 C C . LEU A 1 120 ? -8.137 -8.976 -6.147 1.00 91.06 120 LEU A C 1
ATOM 963 O O . LEU A 1 120 ? -8.388 -10.081 -6.625 1.00 91.06 120 LEU A O 1
ATOM 967 N N . HIS A 1 121 ? -8.211 -7.853 -6.854 1.00 86.19 121 HIS A N 1
ATOM 968 C CA . HIS A 1 121 ? -8.580 -7.778 -8.260 1.00 86.19 121 HIS A CA 1
ATOM 969 C C . HIS A 1 121 ? -7.384 -7.301 -9.077 1.00 86.19 121 HIS A C 1
ATOM 971 O O . HIS A 1 121 ? -6.812 -6.239 -8.828 1.00 86.19 121 HIS A O 1
ATOM 977 N N . LYS A 1 122 ? -6.999 -8.097 -10.074 1.00 83.00 122 LYS A N 1
ATOM 978 C CA . LYS A 1 122 ? -5.953 -7.719 -11.023 1.00 83.00 122 LYS A CA 1
ATOM 979 C C . LYS A 1 122 ? -6.575 -6.983 -12.200 1.00 83.00 122 LYS A C 1
ATOM 981 O O . LYS A 1 122 ? -7.499 -7.497 -12.827 1.00 83.00 122 LYS A O 1
ATOM 986 N N . ILE A 1 123 ? -6.046 -5.808 -12.507 1.00 80.00 123 ILE A N 1
ATOM 987 C CA . ILE A 1 123 ? -6.434 -4.988 -13.649 1.00 80.00 123 ILE A CA 1
ATOM 988 C C . ILE A 1 123 ? -5.276 -5.007 -14.638 1.00 80.00 123 ILE A C 1
ATOM 990 O O . ILE A 1 123 ? -4.182 -4.546 -14.326 1.00 80.00 123 ILE A O 1
ATOM 994 N N . ASN A 1 124 ? -5.516 -5.535 -15.836 1.00 71.88 124 ASN A N 1
ATOM 995 C CA . ASN A 1 124 ? -4.520 -5.522 -16.902 1.00 71.88 124 ASN A CA 1
ATOM 996 C C . ASN A 1 124 ? -4.454 -4.127 -17.524 1.00 71.88 124 ASN A C 1
ATOM 998 O O . ASN A 1 124 ? -5.402 -3.699 -18.181 1.00 71.88 124 ASN A O 1
ATOM 1002 N N . VAL A 1 125 ? -3.323 -3.444 -17.375 1.00 68.44 125 VAL A N 1
ATOM 1003 C CA . VAL A 1 125 ? -3.100 -2.120 -17.966 1.00 68.44 125 VAL A CA 1
ATOM 1004 C C . VAL A 1 125 ? -2.369 -2.274 -19.287 1.00 68.44 125 VAL A C 1
ATOM 1006 O O . VAL A 1 125 ? -1.167 -2.021 -19.392 1.00 68.44 125 VAL A O 1
ATOM 1009 N N . ARG A 1 126 ? -3.101 -2.705 -20.313 1.00 58.69 126 ARG A N 1
ATOM 1010 C CA . ARG A 1 126 ? -2.616 -2.647 -21.695 1.00 58.69 126 ARG A CA 1
ATOM 1011 C C . ARG A 1 126 ? -2.960 -1.287 -22.288 1.00 58.69 126 ARG A C 1
ATOM 1013 O O . ARG A 1 126 ? -4.016 -0.738 -21.996 1.00 58.69 126 ARG A O 1
ATOM 1020 N N . ILE A 1 127 ? -2.053 -0.752 -23.095 1.00 55.25 127 ILE A N 1
ATOM 1021 C CA . ILE A 1 127 ? -2.313 0.456 -23.875 1.00 55.25 127 ILE A CA 1
ATOM 1022 C C . ILE A 1 127 ? -3.292 0.054 -24.985 1.00 55.25 127 ILE A C 1
ATOM 1024 O O . ILE A 1 127 ? -2.989 -0.851 -25.762 1.00 55.25 127 ILE A O 1
ATOM 1028 N N . ASN A 1 128 ? -4.457 0.696 -25.040 1.00 45.25 128 ASN A N 1
ATOM 1029 C CA . ASN A 1 128 ? -5.046 1.007 -26.336 1.00 45.25 128 ASN A CA 1
ATOM 1030 C C . ASN A 1 128 ? -4.326 2.282 -26.767 1.00 45.25 128 ASN A C 1
ATOM 1032 O O . ASN A 1 128 ? -4.237 3.207 -25.962 1.00 45.25 128 ASN A O 1
ATOM 1036 N N . GLU A 1 129 ? -3.708 2.301 -27.945 1.00 45.00 129 GLU A N 1
ATOM 1037 C CA . GLU A 1 129 ? -3.188 3.556 -28.488 1.00 45.00 129 GLU A CA 1
ATOM 1038 C C . GLU A 1 129 ? -4.391 4.497 -28.613 1.00 45.00 129 GLU A C 1
ATOM 1040 O O . GLU A 1 129 ? -5.277 4.253 -29.431 1.00 45.00 129 GLU A O 1
ATOM 1045 N N . ASP A 1 130 ? -4.483 5.503 -27.742 1.00 43.22 130 ASP A N 1
ATOM 1046 C CA . ASP A 1 130 ? -5.431 6.591 -27.948 1.00 43.22 130 ASP A CA 1
ATOM 1047 C C . ASP A 1 130 ? -5.035 7.299 -29.257 1.00 43.22 130 ASP A C 1
ATOM 1049 O O . ASP A 1 130 ? -3.851 7.366 -29.603 1.00 43.22 130 ASP A O 1
ATOM 1053 N N . GLU A 1 131 ? -6.016 7.801 -30.014 1.00 40.84 131 GLU A N 1
ATOM 1054 C CA . GLU A 1 131 ? -5.825 8.375 -31.362 1.00 40.84 131 GLU A CA 1
ATOM 1055 C C . GLU A 1 131 ? -4.805 9.536 -31.418 1.00 40.84 131 GLU A C 1
ATOM 1057 O O . GLU A 1 131 ? -4.368 9.924 -32.501 1.00 40.84 131 GLU A O 1
ATOM 1062 N N . ASP A 1 132 ? -4.409 10.084 -30.265 1.00 41.31 132 ASP A N 1
ATOM 1063 C CA . ASP A 1 132 ? -3.466 11.193 -30.112 1.00 41.31 132 ASP A CA 1
ATOM 1064 C C . ASP A 1 132 ? -2.035 10.770 -29.709 1.00 41.31 132 ASP A C 1
ATOM 1066 O O . ASP A 1 132 ? -1.143 11.617 -29.651 1.00 41.31 132 ASP A O 1
ATOM 1070 N N . GLY A 1 133 ? -1.792 9.480 -29.446 1.00 41.03 133 GLY A N 1
ATOM 1071 C CA . GLY A 1 133 ? -0.480 8.955 -29.054 1.00 41.03 133 GLY A CA 1
ATOM 1072 C C . GLY A 1 133 ? -0.038 9.285 -27.618 1.00 41.03 133 GLY A C 1
ATOM 1073 O O . GLY A 1 133 ? 1.118 9.029 -27.268 1.00 41.03 133 GLY A O 1
ATOM 1074 N N . SER A 1 134 ? -0.921 9.830 -26.774 1.00 34.41 134 SER A N 1
ATOM 1075 C CA . SER A 1 134 ? -0.607 10.208 -25.392 1.00 34.41 134 SER A CA 1
ATOM 1076 C C . SER A 1 134 ? -0.516 8.989 -24.465 1.00 34.41 134 SER A C 1
ATOM 1078 O O . SER A 1 134 ? -1.494 8.288 -24.223 1.00 34.41 134 SER A O 1
ATOM 1080 N N . ILE A 1 135 ? 0.647 8.758 -23.847 1.00 42.09 135 ILE A N 1
ATOM 1081 C CA . ILE A 1 135 ? 0.834 7.701 -22.840 1.00 42.09 135 ILE A CA 1
ATOM 1082 C C . ILE A 1 135 ? 0.781 8.321 -21.440 1.00 42.09 135 ILE A C 1
ATOM 1084 O O . ILE A 1 135 ? 1.705 9.015 -21.023 1.00 42.09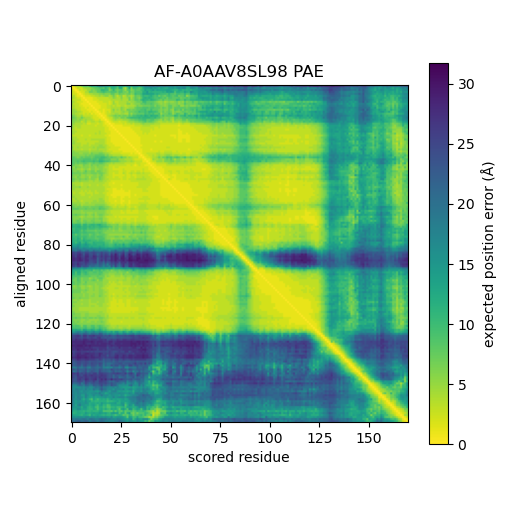 135 ILE A O 1
ATOM 1088 N N . ARG A 1 136 ? -0.291 8.061 -20.682 1.00 42.44 136 ARG A N 1
ATOM 1089 C CA . ARG A 1 136 ? -0.499 8.649 -19.345 1.00 42.44 136 ARG A CA 1
ATOM 1090 C C . ARG A 1 136 ? -0.681 7.613 -18.236 1.00 42.44 136 ARG A C 1
ATOM 1092 O O . ARG A 1 136 ? -1.758 7.535 -17.665 1.00 42.44 136 ARG A O 1
ATOM 1099 N N . THR A 1 137 ? 0.358 6.859 -17.863 1.00 41.97 137 THR A N 1
ATOM 1100 C CA . THR A 1 137 ? 0.476 6.350 -16.475 1.00 41.97 137 THR A CA 1
ATOM 1101 C C . THR A 1 137 ? 1.942 6.110 -16.092 1.00 41.97 137 THR A C 1
ATOM 1103 O O . THR A 1 137 ? 2.718 5.574 -16.885 1.00 41.97 137 THR A O 1
ATOM 1106 N N . SER A 1 138 ? 2.312 6.444 -14.854 1.00 44.53 138 SER A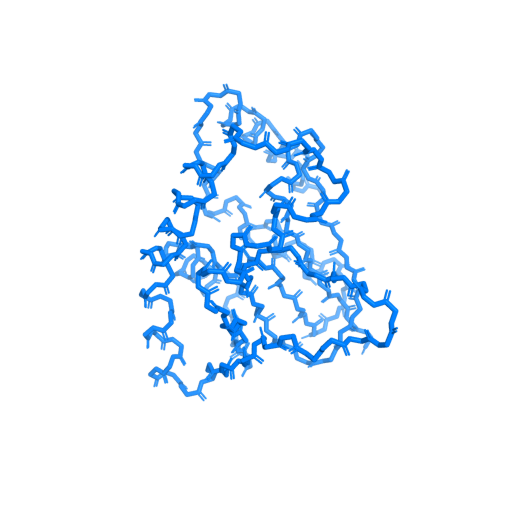 N 1
ATOM 1107 C CA . SER A 1 138 ? 3.650 6.244 -14.292 1.00 44.53 138 SER A CA 1
ATOM 1108 C C . SER A 1 138 ? 3.631 5.156 -13.203 1.00 44.53 138 SER A C 1
ATOM 1110 O O . SER A 1 138 ? 3.030 5.319 -12.151 1.00 44.53 138 SER A O 1
ATOM 1112 N N . SER A 1 139 ? 4.355 4.057 -13.450 1.00 39.22 139 SER A N 1
ATOM 1113 C CA . SER A 1 139 ? 4.654 2.942 -12.520 1.00 39.22 139 SER A CA 1
ATOM 1114 C C . SER A 1 139 ? 3.503 1.984 -12.128 1.00 39.22 139 SER A C 1
ATOM 1116 O O . SER A 1 139 ? 2.337 2.373 -12.107 1.00 39.22 139 SER A O 1
ATOM 1118 N N . PRO A 1 140 ? 3.810 0.705 -11.817 1.00 44.09 140 PRO A N 1
ATOM 1119 C CA . PRO A 1 140 ? 2.850 -0.207 -11.203 1.00 44.09 140 PRO A CA 1
ATOM 1120 C C . PRO A 1 140 ? 2.564 0.248 -9.766 1.00 44.09 140 PRO A C 1
ATOM 1122 O O . PRO A 1 140 ? 3.485 0.477 -8.979 1.00 44.09 140 PRO A O 1
ATOM 1125 N N . SER A 1 141 ? 1.283 0.359 -9.430 1.00 47.38 141 SER A N 1
ATOM 1126 C CA . SER A 1 141 ? 0.813 0.876 -8.146 1.00 47.38 141 SER A CA 1
ATOM 1127 C C . SER A 1 141 ? -0.213 -0.080 -7.541 1.00 47.38 141 SER A C 1
ATOM 1129 O O . SER A 1 141 ? -1.077 -0.616 -8.240 1.00 47.38 141 SER A O 1
ATOM 1131 N N . PHE A 1 142 ? -0.103 -0.311 -6.231 1.00 46.78 142 PHE A N 1
ATOM 1132 C CA . PHE A 1 142 ? -1.172 -0.919 -5.440 1.00 46.78 142 PHE A CA 1
ATOM 1133 C C . PHE A 1 142 ? -2.194 0.140 -5.091 1.00 46.78 142 PHE A C 1
ATOM 1135 O O . PHE A 1 142 ? -1.821 1.243 -4.707 1.00 46.78 142 PHE A O 1
ATO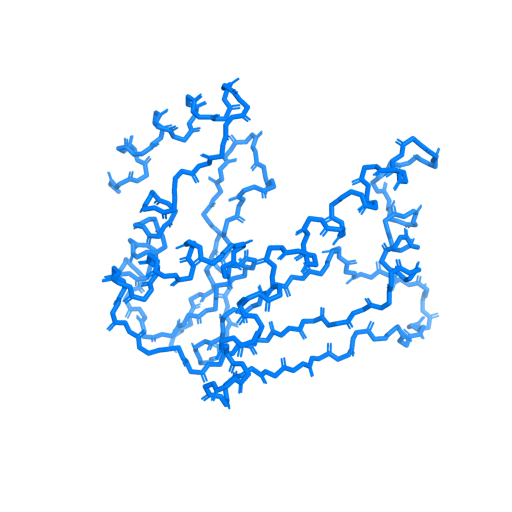M 1142 N N . TYR A 1 143 ? -3.465 -0.216 -5.160 1.00 53.28 143 TYR A N 1
ATOM 1143 C CA . TYR A 1 143 ? -4.534 0.641 -4.683 1.00 53.28 143 TYR A CA 1
ATOM 1144 C C . TYR A 1 143 ? -5.373 -0.169 -3.706 1.00 53.28 143 TYR A C 1
ATOM 1146 O O . TYR A 1 143 ? -6.003 -1.156 -4.085 1.00 53.28 143 TYR A O 1
ATOM 1154 N N . LEU A 1 144 ? -5.357 0.215 -2.433 1.00 47.78 144 LEU A N 1
ATOM 1155 C CA . LEU A 1 144 ? -6.322 -0.293 -1.465 1.00 47.78 144 LEU A CA 1
ATOM 1156 C C . LEU A 1 144 ? -7.611 0.487 -1.656 1.00 47.78 144 LEU A C 1
ATOM 1158 O O . LEU A 1 144 ? -7.630 1.696 -1.451 1.00 47.78 144 LEU A O 1
ATOM 1162 N N . LEU A 1 145 ? -8.664 -0.204 -2.059 1.00 41.69 145 LEU A N 1
ATOM 1163 C CA . LEU A 1 145 ? -9.959 0.365 -2.367 1.00 41.69 145 LEU A CA 1
ATOM 1164 C C . LEU A 1 145 ? -10.948 0.058 -1.236 1.00 41.69 145 LEU A C 1
ATOM 1166 O O . LEU A 1 145 ? -11.226 -1.098 -0.925 1.00 41.69 145 LEU A O 1
ATOM 1170 N N . GLN A 1 146 ? -11.535 1.107 -0.665 1.00 42.16 146 GLN A N 1
ATOM 1171 C CA . GLN A 1 146 ? -12.650 1.025 0.276 1.00 42.16 146 GLN A CA 1
ATOM 1172 C C . GLN A 1 146 ? -13.757 2.018 -0.143 1.00 42.16 146 GLN A C 1
ATOM 1174 O O . GLN A 1 146 ? -13.731 3.181 0.251 1.00 42.16 146 GLN A O 1
ATOM 1179 N N . GLY A 1 147 ? -14.691 1.615 -1.019 1.00 39.12 147 GLY A N 1
ATOM 1180 C CA . GLY A 1 147 ? -15.802 2.472 -1.496 1.00 39.12 147 GLY A CA 1
ATOM 1181 C C . GLY A 1 147 ? -15.709 3.019 -2.940 1.00 39.12 147 GLY A C 1
ATOM 1182 O O . GLY A 1 147 ? -15.422 2.267 -3.851 1.00 39.12 147 GLY A O 1
ATOM 1183 N N . ASN A 1 148 ? -16.048 4.297 -3.167 1.00 34.44 148 ASN A N 1
ATOM 1184 C CA . ASN A 1 148 ? -15.890 5.067 -4.431 1.00 34.44 148 ASN A CA 1
ATOM 1185 C C . ASN A 1 148 ? -15.115 6.369 -4.086 1.00 34.44 148 ASN A C 1
ATOM 1187 O O . ASN A 1 148 ? -15.116 6.675 -2.897 1.00 34.44 148 ASN A O 1
ATOM 1191 N N . TYR A 1 149 ? -14.424 7.082 -5.017 1.00 37.91 149 TYR A N 1
ATOM 1192 C CA . TYR A 1 149 ? -13.147 7.815 -4.701 1.00 37.91 149 TYR A CA 1
ATOM 1193 C C . TYR A 1 149 ? -12.942 9.288 -5.211 1.00 37.91 149 TYR A C 1
ATOM 1195 O O . TYR A 1 149 ? -13.226 9.562 -6.372 1.00 37.91 149 TYR A O 1
ATOM 1203 N N . GLU A 1 150 ? -12.342 10.190 -4.391 1.00 36.03 150 GLU A N 1
ATOM 1204 C CA . GLU A 1 150 ? -11.811 11.562 -4.675 1.00 36.03 150 GLU A CA 1
ATOM 1205 C C . GLU A 1 150 ? -10.523 11.848 -3.851 1.00 36.03 150 GLU A C 1
ATOM 1207 O O . GLU A 1 150 ? -10.359 11.294 -2.781 1.00 36.03 150 GLU A O 1
ATOM 1212 N N . LYS A 1 151 ? -9.570 12.672 -4.326 1.00 38.44 151 LYS A N 1
ATOM 1213 C CA . LYS A 1 151 ? -8.144 12.740 -3.882 1.00 38.44 151 LYS A CA 1
ATOM 1214 C C . LYS A 1 151 ? -7.836 13.584 -2.620 1.00 38.44 151 LYS A C 1
ATOM 1216 O O . LYS A 1 151 ? -8.120 14.775 -2.608 1.00 38.44 151 LYS A O 1
ATOM 1221 N N . LEU A 1 152 ? -7.083 13.031 -1.654 1.00 38.88 152 LEU A N 1
ATOM 1222 C CA . LEU A 1 152 ? -6.302 13.763 -0.630 1.00 38.88 152 LEU A CA 1
ATOM 1223 C C . LEU A 1 152 ? -4.838 13.283 -0.697 1.00 38.88 152 LEU A C 1
ATOM 1225 O O . LEU A 1 152 ? -4.575 12.089 -0.780 1.00 38.88 152 LEU A O 1
ATOM 1229 N N . THR A 1 153 ? -3.859 14.181 -0.671 1.00 44.56 153 THR A N 1
ATOM 1230 C CA . THR A 1 153 ? -2.429 13.813 -0.680 1.00 44.56 153 THR A CA 1
ATOM 1231 C C . THR A 1 153 ? -1.832 14.183 0.670 1.00 44.56 153 THR A C 1
ATOM 1233 O O . THR A 1 153 ? -2.080 15.291 1.139 1.00 44.56 153 THR A O 1
ATOM 1236 N N . VAL A 1 154 ? -1.053 13.287 1.286 1.00 46.28 154 VAL A N 1
ATOM 1237 C CA . VAL A 1 154 ? -0.190 13.621 2.431 1.00 46.28 154 VAL A CA 1
ATOM 1238 C C . VAL A 1 154 ? 1.216 13.865 1.873 1.00 46.28 154 VAL A C 1
ATOM 1240 O O . VAL A 1 154 ? 1.968 12.905 1.688 1.00 46.28 154 VAL A O 1
ATOM 1243 N N . PRO A 1 155 ? 1.566 15.114 1.509 1.00 42.44 155 PRO A N 1
ATOM 1244 C CA . PRO A 1 155 ? 2.835 15.402 0.857 1.00 42.44 155 PRO A CA 1
ATOM 1245 C C . PRO A 1 155 ? 3.994 15.308 1.850 1.00 42.44 155 PRO A C 1
ATOM 1247 O O . PRO A 1 155 ? 4.026 16.011 2.864 1.00 42.44 155 PRO A O 1
ATOM 1250 N N . VAL A 1 156 ? 5.022 14.536 1.512 1.00 44.97 156 VAL A N 1
ATOM 1251 C CA . VAL A 1 156 ? 6.323 14.616 2.178 1.00 44.97 156 VAL A CA 1
ATOM 1252 C C . VAL A 1 156 ? 7.188 15.597 1.385 1.00 44.97 156 VAL A C 1
ATOM 1254 O O . VAL A 1 156 ? 7.936 15.215 0.487 1.00 44.97 156 VAL A O 1
ATOM 1257 N N . LYS A 1 157 ? 7.072 16.902 1.692 1.00 34.28 157 LYS A N 1
ATOM 1258 C CA . LYS A 1 157 ? 7.788 17.981 0.973 1.00 34.28 157 LYS A CA 1
ATOM 1259 C C . LYS A 1 157 ? 9.275 17.653 0.763 1.00 34.28 157 LYS A C 1
ATOM 1261 O O . LYS A 1 157 ? 10.020 17.517 1.732 1.00 34.28 157 LYS A O 1
ATOM 1266 N N . GLY A 1 158 ? 9.699 17.609 -0.503 1.00 34.81 158 GLY A N 1
ATOM 1267 C CA . GLY A 1 158 ? 11.079 17.321 -0.917 1.00 34.81 158 GLY A CA 1
ATOM 1268 C C . GLY A 1 158 ? 11.386 15.839 -1.160 1.00 34.81 158 GLY A C 1
ATOM 1269 O O . GLY A 1 158 ? 12.511 15.517 -1.531 1.00 34.81 158 GLY A O 1
ATOM 1270 N N . HIS A 1 159 ? 10.412 14.942 -0.970 1.00 45.34 159 HIS A N 1
ATOM 1271 C CA . HIS A 1 159 ? 10.577 13.500 -1.134 1.00 45.34 159 HIS A CA 1
ATOM 1272 C C . HIS A 1 159 ? 9.306 12.836 -1.701 1.00 45.34 159 HIS A C 1
ATOM 1274 O O . HIS A 1 159 ? 8.786 11.877 -1.130 1.00 45.34 159 HIS A O 1
ATOM 1280 N N . GLU A 1 160 ? 8.852 13.322 -2.859 1.00 47.03 160 GLU A N 1
ATOM 1281 C CA . GLU A 1 160 ? 7.582 12.953 -3.520 1.00 47.03 160 GLU A CA 1
ATOM 1282 C C . GLU A 1 160 ? 7.405 11.438 -3.745 1.00 47.03 160 GLU A C 1
ATOM 1284 O O . GLU A 1 160 ? 6.293 10.920 -3.738 1.00 47.03 160 GLU A O 1
ATOM 1289 N N . GLN A 1 161 ? 8.495 10.665 -3.847 1.00 43.84 161 GLN A N 1
ATOM 1290 C CA . GLN A 1 161 ? 8.422 9.199 -3.953 1.00 43.84 161 GLN A CA 1
ATOM 1291 C C . GLN A 1 161 ? 7.823 8.500 -2.712 1.00 43.84 161 GLN A C 1
ATOM 1293 O O . GLN A 1 161 ? 7.494 7.313 -2.775 1.00 43.84 161 GLN A O 1
ATOM 1298 N N . TYR A 1 162 ? 7.704 9.193 -1.576 1.00 48.19 162 TYR A N 1
ATOM 1299 C CA . TYR A 1 162 ? 7.085 8.684 -0.345 1.00 48.19 162 TYR A CA 1
ATOM 1300 C C . TYR A 1 162 ? 5.702 9.267 -0.084 1.00 48.19 162 TYR A C 1
ATOM 1302 O O . TYR A 1 162 ? 5.117 8.952 0.953 1.00 48.19 162 TYR A O 1
ATOM 1310 N N . ASP A 1 163 ? 5.171 10.060 -1.014 1.00 53.34 163 ASP A N 1
ATOM 1311 C CA . ASP A 1 163 ? 3.810 10.551 -0.903 1.00 53.34 163 ASP A CA 1
ATOM 1312 C C . ASP A 1 163 ? 2.859 9.351 -0.847 1.00 53.34 163 ASP A C 1
ATOM 1314 O O . ASP A 1 163 ? 2.956 8.393 -1.629 1.00 53.34 163 ASP A O 1
ATOM 1318 N N . ILE A 1 164 ? 1.973 9.387 0.146 1.00 54.62 164 ILE A N 1
ATOM 1319 C CA . ILE A 1 164 ? 0.808 8.517 0.211 1.00 54.62 164 ILE A CA 1
ATOM 1320 C C . ILE A 1 164 ? -0.384 9.395 -0.138 1.00 54.62 164 ILE A C 1
ATOM 1322 O O . ILE A 1 164 ? -0.664 10.393 0.534 1.00 54.62 164 ILE A O 1
ATOM 1326 N N . THR A 1 165 ? -1.092 9.007 -1.190 1.00 56.25 165 THR A N 1
ATOM 1327 C CA . THR A 1 165 ? -2.356 9.638 -1.555 1.00 56.25 165 THR A CA 1
ATOM 1328 C C . THR A 1 165 ? -3.486 8.831 -0.924 1.00 56.25 165 THR A C 1
ATOM 1330 O O . THR A 1 165 ? -3.637 7.638 -1.183 1.00 56.25 165 THR A O 1
ATOM 1333 N N . ILE A 1 166 ? -4.261 9.477 -0.059 1.00 53.62 166 ILE A N 1
ATOM 1334 C CA . ILE A 1 166 ? -5.464 8.933 0.567 1.00 53.62 166 ILE A CA 1
ATOM 1335 C C . ILE A 1 166 ? -6.649 9.633 -0.071 1.00 53.62 166 ILE A C 1
ATOM 1337 O O . ILE A 1 166 ? -6.939 10.780 0.200 1.00 53.62 166 ILE A O 1
ATOM 1341 N N . HIS A 1 167 ? -7.374 8.963 -0.928 1.00 56.62 167 HIS A N 1
ATOM 1342 C CA . HIS A 1 167 ? -8.570 9.496 -1.535 1.00 56.62 167 HIS A CA 1
ATOM 1343 C C . HIS A 1 167 ? -9.747 9.363 -0.548 1.00 56.62 167 HIS A C 1
ATOM 1345 O O . HIS A 1 167 ? -10.072 8.249 -0.147 1.00 56.62 167 HIS A O 1
ATOM 1351 N N . VAL A 1 168 ? -10.353 10.481 -0.137 1.00 43.88 168 VAL A N 1
ATOM 1352 C CA . VAL A 1 168 ? -11.511 10.582 0.772 1.00 43.88 168 VAL A CA 1
ATOM 1353 C C . VAL A 1 168 ? -12.774 10.803 -0.054 1.00 43.88 168 VAL A C 1
ATOM 1355 O O . VAL A 1 168 ? -12.748 11.636 -0.956 1.00 43.88 168 VAL A O 1
ATOM 1358 N N . VAL A 1 169 ? -13.887 10.133 0.273 1.00 47.72 169 VAL A N 1
ATOM 1359 C CA . VAL A 1 169 ? -15.176 10.378 -0.414 1.00 47.72 169 VAL A CA 1
ATOM 1360 C C . VAL A 1 169 ? -16.342 10.651 0.515 1.00 47.72 169 VAL A C 1
ATOM 1362 O O . VAL A 1 169 ? -16.400 10.013 1.565 1.00 47.72 169 VAL A O 1
ATOM 1365 N N . PRO A 1 170 ? -17.254 11.575 0.145 1.00 41.78 170 PRO A N 1
ATOM 1366 C CA . PRO A 1 170 ? -18.489 11.838 0.884 1.00 41.78 170 PRO A CA 1
ATOM 1367 C C . PRO A 1 170 ? -19.371 10.603 1.116 1.00 41.78 170 PRO A C 1
ATOM 1369 O O . PRO A 1 170 ? -19.519 9.770 0.191 1.00 41.78 170 PRO A O 1
#

Solvent-accessible surface area (backbone atoms only — not comparable to full-atom values): 9994 Å² total; per-residue (Å²): 121,61,65,72,67,44,42,58,58,50,52,51,28,54,73,70,72,46,76,73,57,45,67,61,56,39,50,52,50,46,51,54,48,64,75,64,76,44,94,25,41,28,35,40,59,37,65,71,34,54,62,36,45,54,47,36,51,68,70,67,67,60,88,79,69,32,34,41,38,49,44,62,59,67,69,57,57,53,47,47,59,66,71,39,95,78,66,76,86,75,87,53,60,68,60,49,51,49,51,53,51,50,49,55,62,36,38,49,63,46,51,53,52,36,48,75,71,71,36,51,44,78,41,79,62,70,84,72,84,49,98,82,71,71,85,89,74,84,79,82,46,36,32,32,37,30,85,66,83,40,89,38,72,54,76,42,88,95,44,70,94,68,43,42,36,43,14,52,26,135

Mean predicted aligned error: 10.87 Å

Secondary structure (DSSP, 8-state):
-HHHHHHHHHHHHHHTTPPPPHHHHHHHHHHHHHHT--SEEEEET---SHHHHHHHHHHH-----EEEEEE--HHHHHHHHHSSSSS-SSTTHHHHHHHHHHHHHHHHHHHHHHHHTT-EEEEE-PPP--TT------S--EEEEESS--EEEE--TT-GGG-EEEEEE-

Organism: NCBI:txid1862640

Nearest PDB structures (foldseek):
  7e9v-assembly1_A  TM=8.014E-01  e=6.573E-05  Homo sapiens
  3tlx-assembly4_D  TM=7.074E-01  e=3.642E-04  Plasmodium falciparum
  4jc5-assembly1_B  TM=5.050E-01  e=6.345E+00  Mus musculus